Protein AF-A0A8J7QZD1-F1 (afdb_monomer_lite)

Radius of gyration: 20.28 Å; chains: 1; bounding box: 35×16×74 Å

Organism: NCBI:txid1502156

Structure (mmCIF, N/CA/C/O backbone):
data_AF-A0A8J7QZD1-F1
#
_entry.id   AF-A0A8J7QZD1-F1
#
loop_
_atom_site.group_PDB
_atom_site.id
_atom_site.type_symbol
_atom_site.label_atom_id
_atom_site.label_alt_id
_atom_site.label_comp_id
_atom_site.label_asym_id
_atom_site.label_entity_id
_atom_site.label_seq_id
_atom_site.pdbx_PDB_ins_code
_atom_site.Cartn_x
_atom_site.Cartn_y
_atom_site.Cartn_z
_atom_site.occupancy
_atom_site.B_iso_or_equiv
_atom_site.auth_seq_id
_atom_site.auth_comp_id
_atom_site.auth_asym_id
_atom_site.auth_atom_id
_atom_site.pdbx_PDB_model_num
ATOM 1 N N . MET A 1 1 ? -4.507 -10.328 58.902 1.00 37.22 1 MET A N 1
ATOM 2 C CA . MET A 1 1 ? -5.979 -10.406 58.786 1.00 37.22 1 MET A CA 1
ATOM 3 C C . MET A 1 1 ? -6.361 -9.806 57.445 1.00 37.22 1 MET A C 1
ATOM 5 O O . MET A 1 1 ? -5.867 -8.741 57.108 1.00 37.22 1 MET A O 1
ATOM 9 N N . ILE A 1 2 ? -7.101 -10.572 56.651 1.00 43.97 2 ILE A N 1
ATOM 10 C CA . ILE A 1 2 ? -7.365 -10.366 55.224 1.00 43.97 2 ILE A CA 1
ATOM 11 C C . ILE A 1 2 ? -8.638 -9.519 55.120 1.00 43.97 2 ILE A C 1
ATOM 13 O O . ILE A 1 2 ? -9.653 -9.922 55.682 1.00 43.97 2 ILE A O 1
ATOM 17 N N . VAL A 1 3 ? -8.608 -8.378 54.427 1.00 46.47 3 VAL A N 1
ATOM 18 C CA . VAL A 1 3 ? -9.831 -7.636 54.078 1.00 46.47 3 VAL A CA 1
ATOM 19 C C . VAL A 1 3 ? -9.944 -7.546 52.561 1.00 46.47 3 VAL A C 1
ATOM 21 O O . VAL A 1 3 ? -9.186 -6.851 51.894 1.00 46.47 3 VAL A O 1
ATOM 24 N N . ALA A 1 4 ? -10.873 -8.364 52.072 1.00 51.16 4 ALA A N 1
ATOM 25 C CA . ALA A 1 4 ? -11.770 -8.191 50.936 1.00 51.16 4 ALA A CA 1
ATOM 26 C C . ALA A 1 4 ? -11.456 -7.084 49.907 1.00 51.16 4 ALA A C 1
ATOM 28 O O . ALA A 1 4 ? -11.681 -5.903 50.137 1.00 51.16 4 ALA A O 1
ATOM 29 N N . GLY A 1 5 ? -11.061 -7.534 48.714 1.00 51.62 5 GLY A N 1
ATOM 30 C CA . GLY A 1 5 ? -11.856 -7.374 47.494 1.00 51.62 5 GLY A CA 1
ATOM 31 C C . GLY A 1 5 ? -12.391 -5.987 47.139 1.00 51.62 5 GLY A C 1
ATOM 32 O O 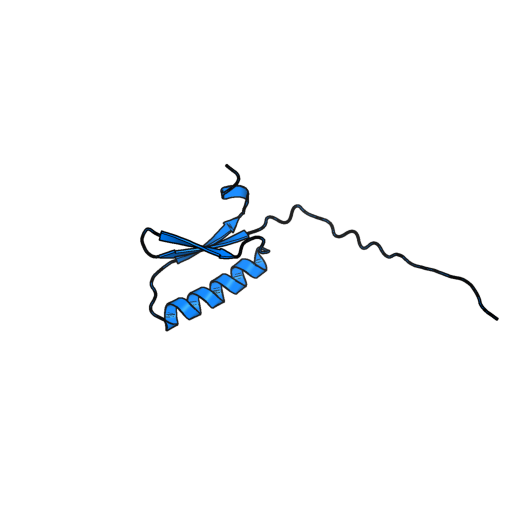. GLY A 1 5 ? -13.480 -5.619 47.559 1.00 51.62 5 GLY A O 1
ATOM 33 N N . VAL A 1 6 ? -11.734 -5.347 46.170 1.00 54.28 6 VAL A N 1
ATOM 34 C CA . VAL A 1 6 ? -12.438 -4.633 45.098 1.00 54.28 6 VAL A CA 1
ATOM 35 C C . VAL A 1 6 ? -11.756 -4.992 43.780 1.00 54.28 6 VAL A C 1
ATOM 37 O O . VAL A 1 6 ? -10.729 -4.433 43.403 1.00 54.28 6 VAL A O 1
ATOM 40 N N . ILE A 1 7 ? -12.328 -5.971 43.082 1.00 58.00 7 ILE A N 1
ATOM 41 C CA . ILE A 1 7 ? -12.074 -6.185 41.659 1.00 58.00 7 ILE A CA 1
ATOM 42 C C . ILE A 1 7 ? -12.800 -5.040 40.951 1.00 58.00 7 ILE A C 1
ATOM 44 O O . ILE A 1 7 ? -13.982 -5.153 40.631 1.00 58.00 7 ILE A O 1
ATOM 48 N N . VAL A 1 8 ? -12.123 -3.908 40.731 1.00 55.38 8 VAL A N 1
ATOM 49 C CA . VAL A 1 8 ? -12.580 -2.956 39.714 1.00 55.38 8 VAL A CA 1
ATOM 50 C C . VAL A 1 8 ? -12.230 -3.585 38.376 1.00 55.38 8 VAL A C 1
ATOM 52 O O . VAL A 1 8 ? -11.161 -3.378 37.808 1.00 55.38 8 VAL A O 1
ATOM 55 N N . CYS A 1 9 ? -13.153 -4.418 37.903 1.00 52.53 9 CYS A N 1
ATOM 56 C CA . CYS A 1 9 ? -13.245 -4.814 36.513 1.00 52.53 9 CYS A CA 1
ATOM 57 C C . CYS A 1 9 ? -13.627 -3.551 35.732 1.00 52.53 9 CYS A C 1
ATOM 59 O O . CYS A 1 9 ? -14.793 -3.296 35.440 1.00 52.53 9 CYS A O 1
ATOM 61 N N . GLY A 1 10 ? -12.634 -2.702 35.470 1.00 45.12 10 GLY A N 1
ATOM 62 C CA . GLY A 1 10 ? -12.742 -1.631 34.500 1.00 45.12 10 GLY A CA 1
ATOM 63 C C . GLY A 1 10 ? -12.825 -2.267 33.123 1.00 45.12 10 GLY A C 1
ATOM 64 O O . GLY A 1 10 ? -11.826 -2.334 32.413 1.00 45.12 10 GLY A O 1
ATOM 65 N N . LEU A 1 11 ? -14.012 -2.752 32.751 1.00 56.06 11 LEU A N 1
ATOM 66 C CA . LEU A 1 11 ? -14.400 -2.872 31.354 1.00 56.06 11 LEU A CA 1
ATOM 67 C C . LEU A 1 11 ? -14.427 -1.450 30.793 1.00 56.06 11 LEU A C 1
ATOM 69 O O . LEU A 1 11 ? -15.462 -0.793 30.720 1.00 56.06 11 LEU A O 1
ATOM 73 N N . ILE A 1 12 ? -13.242 -0.966 30.426 1.00 58.53 12 ILE A N 1
ATOM 74 C CA . ILE A 1 12 ? -13.073 0.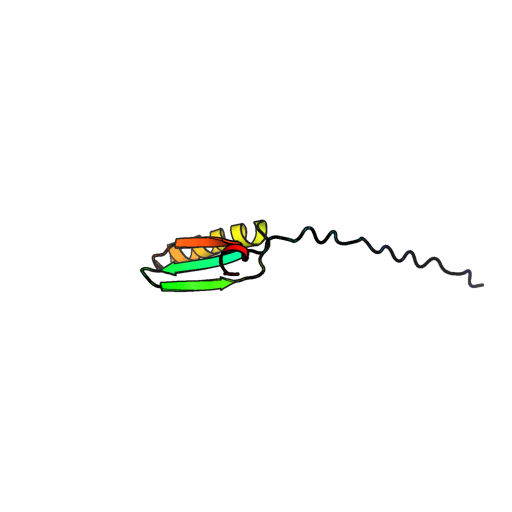052 29.401 1.00 58.53 12 ILE A CA 1
ATOM 75 C C . ILE A 1 12 ? -13.720 -0.551 28.162 1.00 58.53 12 ILE A C 1
ATOM 77 O O . ILE A 1 12 ? -13.122 -1.359 27.451 1.00 58.53 12 ILE A O 1
ATOM 81 N N . GLY A 1 13 ? -14.999 -0.222 27.982 1.00 50.72 13 GLY A N 1
ATOM 82 C CA . GLY A 1 13 ? -15.714 -0.446 26.746 1.00 50.72 13 GLY A CA 1
ATOM 83 C C . GLY A 1 13 ? -14.860 0.145 25.642 1.00 50.72 13 GLY A C 1
ATOM 84 O O . GLY A 1 13 ? -14.750 1.361 25.503 1.00 50.72 13 GLY A O 1
ATOM 85 N N . SER A 1 14 ? -14.201 -0.733 24.893 1.00 48.44 14 SER A N 1
ATOM 86 C CA . SER A 1 14 ? -13.672 -0.376 23.594 1.00 48.44 14 SER A CA 1
ATOM 87 C C . SER A 1 14 ? -14.907 -0.073 22.776 1.00 48.44 14 SER A C 1
ATOM 89 O O . SER A 1 14 ? -15.639 -0.982 22.387 1.00 48.44 14 SER A O 1
ATOM 91 N N . PHE A 1 15 ? -15.202 1.214 22.619 1.00 47.91 15 PHE A N 1
ATOM 92 C CA . PHE A 1 15 ? -16.150 1.682 21.633 1.00 47.91 15 PHE A CA 1
ATOM 93 C C . PHE A 1 15 ? -15.632 1.143 20.305 1.00 47.91 15 PHE A C 1
ATOM 95 O O . PHE A 1 15 ? -14.726 1.709 19.695 1.00 47.91 15 PHE A O 1
ATOM 102 N N . ALA A 1 16 ? -16.176 0.006 19.882 1.00 48.72 16 ALA A N 1
ATOM 103 C CA . ALA A 1 16 ? -16.165 -0.409 18.503 1.00 48.72 16 ALA A CA 1
ATOM 104 C C . ALA A 1 16 ? -17.058 0.590 17.757 1.00 48.72 16 ALA A C 1
ATOM 106 O O . ALA A 1 16 ? -18.149 0.261 17.302 1.00 48.72 16 ALA A O 1
ATOM 107 N N . SER A 1 17 ? -16.601 1.844 17.641 1.00 50.53 17 SER A N 1
ATOM 108 C CA . SER A 1 17 ? -16.842 2.586 16.411 1.00 50.53 17 SER A CA 1
ATOM 109 C C . SER A 1 17 ? -16.438 1.606 15.338 1.00 50.53 17 SER A C 1
ATOM 111 O O . SER A 1 17 ? -15.296 1.154 15.397 1.00 50.53 17 SER A O 1
ATOM 113 N N . ALA A 1 18 ? -17.378 1.187 14.490 1.00 56.28 18 ALA A N 1
ATOM 114 C CA . ALA A 1 18 ? -17.116 0.305 13.366 1.00 56.28 18 ALA A CA 1
ATOM 115 C C . ALA A 1 18 ? -15.882 0.855 12.653 1.00 56.28 18 ALA A C 1
ATOM 117 O O . ALA A 1 18 ? -15.956 1.862 11.949 1.00 56.28 18 ALA A O 1
ATOM 118 N N . ALA A 1 19 ? -14.719 0.315 13.009 1.00 62.84 19 ALA A N 1
ATOM 119 C CA . ALA A 1 19 ? -13.462 0.928 12.666 1.00 62.84 19 ALA A CA 1
ATOM 120 C C . ALA A 1 19 ? -13.333 0.565 11.210 1.00 62.84 19 ALA A C 1
ATOM 122 O O . ALA A 1 19 ? -13.106 -0.603 10.909 1.00 62.84 19 ALA A O 1
ATOM 123 N N . GLU A 1 20 ? -13.614 1.520 10.324 1.00 76.75 20 GLU A N 1
ATOM 124 C CA . GLU A 1 20 ? -13.457 1.287 8.902 1.00 76.75 20 GLU A CA 1
ATOM 125 C C . GLU A 1 20 ? -12.0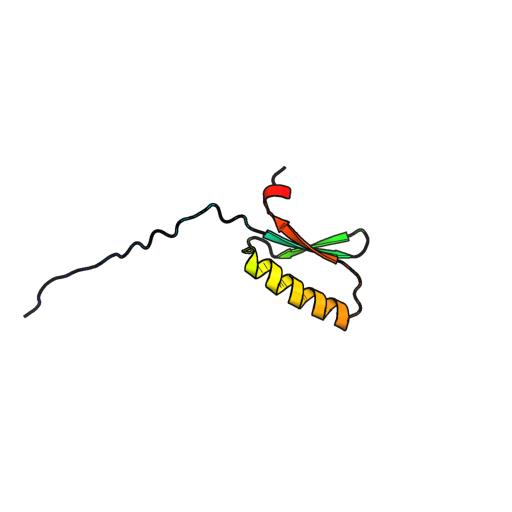35 0.784 8.702 1.00 76.75 20 GLU A C 1
ATOM 127 O O . GLU A 1 20 ? -11.054 1.490 8.959 1.00 76.75 20 GLU A O 1
ATOM 132 N N . THR A 1 21 ? -11.935 -0.494 8.366 1.00 89.38 21 THR A N 1
ATOM 133 C CA . THR A 1 21 ? -10.667 -1.149 8.142 1.00 89.38 21 THR A CA 1
ATOM 134 C C . THR A 1 21 ? -10.228 -0.831 6.728 1.00 89.38 21 THR A C 1
ATOM 136 O O . THR A 1 21 ? -11.032 -0.651 5.813 1.00 89.38 21 THR A O 1
ATOM 139 N N . TYR A 1 22 ? -8.922 -0.728 6.543 1.00 91.00 22 TYR A N 1
ATOM 140 C CA . TYR A 1 22 ? -8.307 -0.380 5.278 1.00 91.00 22 TYR A CA 1
ATOM 141 C C . TYR A 1 22 ? -7.458 -1.543 4.778 1.00 91.00 22 TYR A C 1
ATOM 143 O O . TYR A 1 22 ? -6.874 -2.321 5.540 1.00 91.00 22 TYR A O 1
ATOM 151 N N . ARG A 1 23 ? -7.368 -1.633 3.458 1.00 92.00 23 ARG A N 1
ATOM 152 C CA . ARG A 1 23 ? -6.466 -2.506 2.725 1.00 92.00 23 ARG A CA 1
ATOM 153 C C . ARG A 1 23 ? -5.398 -1.665 2.073 1.00 92.00 23 ARG A C 1
ATOM 155 O O . ARG A 1 23 ? -5.685 -0.655 1.434 1.00 92.00 23 ARG A O 1
ATOM 162 N N . LEU A 1 24 ? -4.165 -2.112 2.228 1.00 93.44 24 LEU A N 1
ATOM 163 C CA . LEU A 1 24 ? -3.037 -1.577 1.501 1.00 93.44 24 LEU A CA 1
ATOM 164 C C . LEU A 1 24 ? -2.886 -2.392 0.221 1.00 93.44 24 LEU A C 1
ATOM 166 O O . LEU A 1 24 ? -2.578 -3.585 0.276 1.00 93.44 24 LEU A O 1
ATOM 170 N N . ILE A 1 25 ? -3.104 -1.751 -0.919 1.00 92.88 25 ILE A N 1
ATOM 171 C CA . ILE A 1 25 ? -2.949 -2.354 -2.240 1.00 92.88 25 ILE A CA 1
ATOM 172 C C . ILE A 1 25 ? -1.768 -1.702 -2.938 1.00 92.88 25 ILE A C 1
ATOM 174 O O . ILE A 1 25 ? -1.591 -0.484 -2.893 1.00 92.88 25 ILE A O 1
ATOM 178 N N . HIS A 1 26 ? -0.947 -2.530 -3.570 1.00 92.81 26 HIS A N 1
ATOM 179 C CA . HIS A 1 26 ? 0.103 -2.094 -4.468 1.00 92.81 26 HIS A CA 1
ATOM 180 C C . HIS A 1 26 ? -0.293 -2.459 -5.898 1.00 92.81 26 HIS A C 1
ATOM 182 O O . HIS A 1 26 ? -0.386 -3.638 -6.231 1.00 92.81 26 HIS A O 1
ATOM 188 N N . ALA A 1 27 ? -0.537 -1.448 -6.722 1.00 90.88 27 ALA A N 1
ATOM 189 C CA . ALA A 1 27 ? -0.829 -1.601 -8.137 1.00 90.88 27 ALA A CA 1
ATOM 190 C C . ALA A 1 27 ? 0.457 -1.415 -8.950 1.00 90.88 27 ALA A C 1
ATOM 192 O O . ALA A 1 27 ? 1.087 -0.360 -8.876 1.00 90.88 27 ALA A O 1
ATOM 193 N N . ILE A 1 28 ? 0.842 -2.42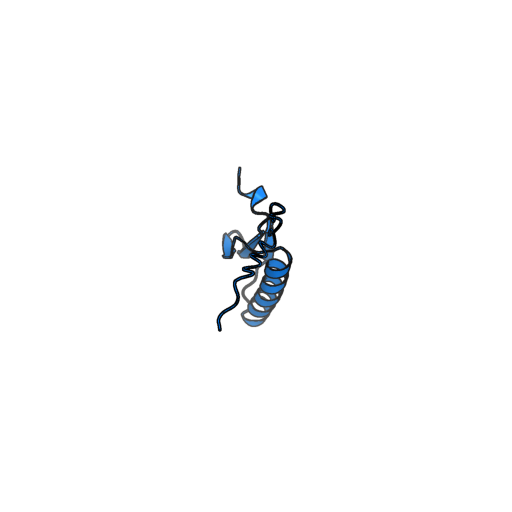9 -9.720 1.00 89.38 28 ILE A N 1
ATOM 194 C CA . ILE A 1 28 ? 2.002 -2.417 -10.616 1.00 89.38 28 ILE A CA 1
ATOM 195 C C . ILE A 1 28 ? 1.490 -2.727 -12.024 1.00 89.38 28 ILE A C 1
ATOM 197 O O . ILE A 1 28 ? 1.099 -3.858 -12.316 1.00 89.38 28 ILE A O 1
ATOM 201 N N . GLY A 1 29 ? 1.474 -1.727 -12.908 1.00 85.38 29 GLY A N 1
ATOM 202 C CA . GLY A 1 29 ? 0.889 -1.878 -14.244 1.00 85.38 29 GLY A CA 1
ATOM 203 C C . GLY A 1 29 ? -0.607 -2.210 -14.171 1.00 85.38 29 GLY A C 1
ATOM 204 O O . GLY A 1 29 ? -1.363 -1.461 -13.563 1.00 85.38 29 GLY A O 1
ATOM 205 N N . ASN A 1 30 ? -1.014 -3.339 -14.764 1.00 85.75 30 ASN A N 1
ATOM 206 C CA . ASN A 1 30 ? -2.395 -3.854 -14.732 1.00 85.75 30 ASN A CA 1
ATOM 207 C C . ASN A 1 30 ? -2.652 -4.869 -13.600 1.00 85.75 30 ASN A C 1
ATOM 209 O O . ASN A 1 30 ? -3.707 -5.498 -13.572 1.00 85.75 30 ASN A O 1
ATOM 213 N N . SER A 1 31 ? -1.691 -5.062 -12.693 1.00 86.69 31 SER A N 1
ATOM 214 C CA . SER A 1 31 ? -1.796 -6.035 -11.605 1.00 86.69 31 SER A CA 1
ATOM 215 C C . SER A 1 31 ? -1.935 -5.335 -10.261 1.00 86.69 31 SER A C 1
ATOM 217 O O . SER A 1 31 ? -1.098 -4.515 -9.884 1.00 86.69 31 SER A O 1
ATOM 219 N N . GLU A 1 32 ? -2.952 -5.712 -9.494 1.00 89.38 32 GLU A N 1
ATOM 220 C CA . GLU A 1 32 ? -3.156 -5.250 -8.123 1.00 89.38 32 GLU A CA 1
ATOM 221 C C . GLU A 1 32 ? -2.767 -6.351 -7.137 1.00 89.38 32 GLU A C 1
ATOM 223 O O . GLU A 1 32 ? -3.234 -7.484 -7.220 1.00 89.38 32 GLU A O 1
ATOM 228 N N . THR A 1 33 ? -1.890 -6.030 -6.188 1.00 90.31 33 THR A N 1
ATOM 229 C CA . THR A 1 33 ? -1.464 -6.954 -5.134 1.00 90.31 33 THR A CA 1
ATOM 230 C C . THR A 1 33 ? -1.908 -6.433 -3.778 1.00 90.31 33 THR A C 1
ATOM 232 O O . THR A 1 33 ? -1.548 -5.324 -3.371 1.00 90.31 33 THR A O 1
ATOM 235 N N . LEU A 1 34 ? -2.652 -7.255 -3.041 1.00 91.19 34 LEU A N 1
ATOM 236 C CA . LEU A 1 34 ? -2.971 -6.983 -1.646 1.00 91.19 34 LEU A CA 1
ATOM 237 C C . LEU A 1 34 ? -1.707 -7.141 -0.795 1.00 91.19 34 LEU A C 1
ATOM 239 O O . LEU A 1 34 ? -1.120 -8.218 -0.735 1.00 91.19 34 LEU A O 1
ATOM 243 N N . ILE A 1 35 ? -1.306 -6.075 -0.110 1.00 91.19 35 ILE A N 1
ATOM 244 C CA . ILE A 1 35 ? -0.162 -6.092 0.804 1.00 91.19 35 ILE A CA 1
ATOM 245 C C . ILE A 1 35 ? -0.604 -6.434 2.223 1.00 91.19 35 ILE A C 1
ATOM 247 O O . ILE A 1 35 ? 0.032 -7.239 2.896 1.00 91.19 35 ILE A O 1
ATOM 251 N N . ALA A 1 36 ? -1.673 -5.789 2.684 1.00 91.62 36 ALA A N 1
ATOM 252 C CA . ALA A 1 36 ? -2.212 -5.948 4.028 1.00 91.62 36 ALA A CA 1
ATOM 253 C C . ALA A 1 36 ? -3.695 -5.553 4.050 1.00 91.62 36 ALA A C 1
ATOM 255 O O . ALA A 1 36 ? -4.146 -4.768 3.214 1.00 91.62 36 ALA A O 1
ATOM 256 N N . LYS A 1 37 ? -4.454 -6.092 5.006 1.00 91.69 37 LYS A N 1
ATOM 257 C CA . LYS A 1 37 ? -5.883 -5.813 5.231 1.00 91.69 37 LYS A CA 1
ATOM 258 C C . LYS A 1 37 ? -6.166 -5.672 6.723 1.00 91.69 37 LYS A C 1
ATOM 260 O O . LYS A 1 37 ? -5.324 -6.063 7.527 1.00 91.69 37 LYS A O 1
ATOM 265 N N . GLY A 1 38 ? -7.342 -5.157 7.080 1.00 88.94 38 GLY A N 1
ATOM 266 C CA . GLY A 1 38 ? -7.711 -4.962 8.483 1.00 88.94 38 GLY A CA 1
ATOM 267 C C . GLY A 1 38 ? -6.947 -3.824 9.165 1.00 88.94 38 GLY A C 1
ATOM 268 O O . GLY A 1 38 ? -6.856 -3.805 10.386 1.00 88.94 38 GLY A O 1
ATOM 269 N N . LEU A 1 39 ? -6.348 -2.907 8.398 1.00 90.56 39 LEU A N 1
ATOM 270 C CA . LEU A 1 39 ? -5.519 -1.836 8.946 1.00 90.56 39 LEU A CA 1
ATOM 271 C C . LEU A 1 39 ? -6.378 -0.676 9.430 1.00 90.56 39 LEU A C 1
ATOM 273 O O . LEU A 1 39 ? -7.333 -0.279 8.763 1.00 90.56 39 LEU A O 1
ATOM 277 N N . SER A 1 40 ? -5.966 -0.035 10.518 1.00 90.25 40 SER A N 1
ATOM 278 C CA . SER A 1 40 ? -6.500 1.283 10.859 1.00 90.25 40 SER A CA 1
ATOM 279 C C . SER A 1 40 ? -6.052 2.323 9.822 1.00 90.25 40 SER A C 1
ATOM 281 O O . SER A 1 40 ? -4.978 2.201 9.229 1.00 90.25 40 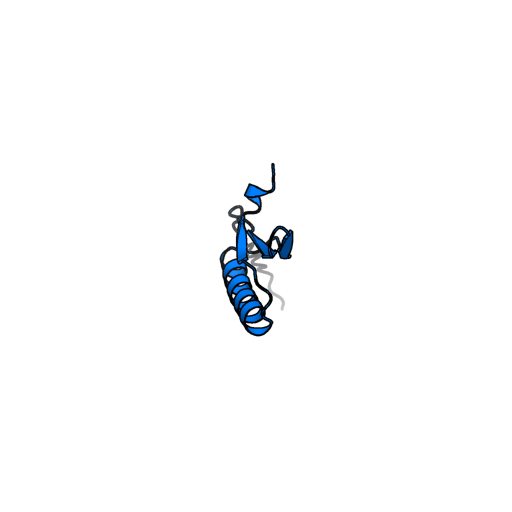SER A O 1
ATOM 283 N N . LYS A 1 41 ? -6.809 3.413 9.640 1.00 87.69 41 LYS A N 1
ATOM 284 C CA . LYS A 1 41 ? -6.454 4.504 8.703 1.00 87.69 41 LYS A CA 1
ATOM 285 C C . LYS A 1 41 ? -5.011 5.000 8.876 1.00 87.69 41 LYS A C 1
ATOM 287 O O . LYS A 1 41 ? -4.284 5.169 7.898 1.00 87.69 41 LYS A O 1
ATOM 292 N N . ASN A 1 42 ? -4.598 5.214 10.127 1.00 90.56 42 ASN A N 1
ATOM 293 C CA . ASN A 1 42 ? -3.254 5.690 10.456 1.00 90.56 42 ASN A CA 1
ATOM 294 C C . ASN A 1 42 ? -2.174 4.637 10.147 1.00 90.56 42 ASN A C 1
ATOM 296 O O . ASN A 1 42 ? -1.127 4.959 9.589 1.00 90.56 42 ASN A O 1
ATOM 300 N N . GLU A 1 43 ? -2.449 3.364 10.440 1.00 91.69 43 GLU A N 1
ATOM 301 C CA . GLU A 1 43 ? -1.536 2.267 10.108 1.00 91.69 43 GLU A CA 1
ATOM 302 C C . GLU A 1 43 ? -1.360 2.121 8.600 1.00 91.69 43 GLU A C 1
ATOM 304 O O . GLU A 1 43 ? -0.232 2.019 8.122 1.00 91.69 43 GLU A O 1
ATOM 309 N N . CYS A 1 44 ? -2.450 2.207 7.834 1.00 92.56 44 CYS A N 1
ATOM 310 C CA . CYS A 1 44 ? -2.376 2.146 6.381 1.00 92.56 44 CYS A CA 1
ATOM 311 C C . CYS A 1 44 ? -1.540 3.294 5.804 1.00 92.56 44 CYS A C 1
ATOM 313 O O . CYS A 1 44 ? -0.671 3.060 4.963 1.00 92.56 44 CYS A O 1
ATOM 315 N N . ALA A 1 45 ? -1.726 4.526 6.292 1.00 92.06 45 ALA A N 1
ATOM 316 C CA . ALA A 1 45 ? -0.915 5.668 5.872 1.00 92.06 45 ALA A CA 1
ATOM 317 C C . ALA A 1 45 ? 0.578 5.469 6.188 1.00 92.06 45 ALA A C 1
ATOM 319 O O . ALA A 1 45 ? 1.429 5.751 5.339 1.00 92.06 45 ALA A O 1
ATOM 320 N N . ARG A 1 46 ? 0.898 4.932 7.372 1.00 94.19 46 ARG A N 1
ATOM 321 C CA . ARG A 1 46 ? 2.279 4.635 7.776 1.00 94.19 46 ARG A CA 1
ATOM 322 C C . ARG A 1 46 ? 2.911 3.575 6.874 1.00 94.19 46 ARG A C 1
ATOM 324 O O . ARG A 1 46 ? 3.981 3.810 6.317 1.00 94.19 46 ARG A O 1
ATOM 331 N N . MET A 1 47 ? 2.220 2.458 6.652 1.00 93.12 47 MET A N 1
ATOM 332 C CA . MET A 1 47 ? 2.710 1.381 5.787 1.00 93.12 47 MET A CA 1
ATOM 333 C C . MET A 1 47 ? 2.821 1.812 4.322 1.00 93.12 47 MET A C 1
ATOM 335 O O . MET A 1 47 ? 3.757 1.415 3.631 1.00 93.12 47 MET A O 1
ATOM 339 N N . LYS A 1 48 ? 1.908 2.662 3.836 1.00 92.94 48 LYS A N 1
ATOM 340 C CA . LYS A 1 48 ? 1.994 3.258 2.497 1.00 92.94 48 LYS A CA 1
ATOM 341 C C . LYS A 1 48 ? 3.295 4.036 2.320 1.00 92.94 48 LYS A C 1
ATOM 343 O O . LYS A 1 48 ? 3.972 3.852 1.313 1.00 92.94 48 LYS A O 1
ATOM 348 N N . GLN A 1 49 ? 3.654 4.882 3.285 1.00 93.44 49 GLN A N 1
ATOM 349 C CA . GLN A 1 49 ? 4.894 5.664 3.242 1.00 93.44 49 GLN A CA 1
ATOM 350 C C . GLN A 1 49 ? 6.133 4.764 3.214 1.00 93.44 49 GLN A C 1
ATOM 352 O O . GLN A 1 49 ? 7.035 4.984 2.408 1.00 93.44 49 GLN A O 1
ATOM 357 N N . GLU A 1 50 ? 6.169 3.720 4.043 1.00 92.19 50 GLU A N 1
ATOM 358 C CA . GLU A 1 50 ? 7.264 2.743 4.022 1.00 92.19 50 GLU A CA 1
ATOM 359 C C . GLU A 1 50 ? 7.349 2.013 2.681 1.00 92.19 50 GLU A C 1
ATOM 361 O O . GLU A 1 50 ? 8.430 1.884 2.106 1.00 92.19 50 GLU A O 1
ATOM 366 N N . ARG A 1 51 ? 6.208 1.595 2.127 1.00 90.25 51 ARG A N 1
ATOM 367 C CA . ARG A 1 51 ? 6.178 0.869 0.858 1.00 90.25 51 ARG A CA 1
ATOM 368 C C . ARG A 1 51 ? 6.611 1.739 -0.316 1.00 90.25 51 ARG A C 1
ATOM 370 O O . ARG A 1 51 ? 7.352 1.256 -1.165 1.00 90.25 51 ARG A O 1
ATOM 377 N N . LEU A 1 52 ? 6.219 3.013 -0.335 1.00 90.75 52 LEU A N 1
ATOM 378 C CA . LEU A 1 52 ? 6.679 3.981 -1.334 1.00 90.75 52 LEU A CA 1
ATOM 379 C C . LEU A 1 52 ? 8.199 4.176 -1.286 1.00 90.75 52 LEU A C 1
ATOM 381 O O . LEU A 1 52 ? 8.826 4.250 -2.339 1.00 90.75 52 LEU A O 1
ATOM 385 N N . LYS A 1 53 ? 8.812 4.191 -0.094 1.00 91.62 53 LYS A N 1
ATOM 386 C CA . LYS A 1 53 ? 10.279 4.237 0.036 1.00 91.62 53 LYS A CA 1
ATOM 387 C C . LYS A 1 53 ? 10.934 2.990 -0.549 1.00 91.62 53 LYS A C 1
ATOM 389 O O . LYS A 1 53 ? 11.897 3.109 -1.297 1.00 91.62 53 LYS A O 1
ATOM 394 N N . ILE A 1 54 ? 10.401 1.805 -0.247 1.00 88.25 54 ILE A N 1
ATOM 395 C CA . ILE A 1 54 ? 10.919 0.541 -0.793 1.00 88.25 54 ILE A CA 1
ATOM 396 C C . ILE A 1 54 ? 10.817 0.542 -2.318 1.00 88.25 54 ILE A C 1
ATOM 398 O O . ILE A 1 54 ? 11.790 0.203 -2.981 1.00 88.25 54 ILE A O 1
ATOM 402 N N . ILE A 1 55 ? 9.680 0.968 -2.871 1.00 88.56 55 ILE A N 1
ATOM 403 C CA . ILE A 1 55 ? 9.451 1.108 -4.317 1.00 88.56 55 ILE A CA 1
ATOM 404 C C . ILE A 1 55 ? 10.468 2.059 -4.948 1.00 88.56 55 ILE A C 1
ATOM 406 O O . ILE A 1 55 ? 11.103 1.701 -5.937 1.00 88.56 55 ILE A O 1
ATOM 410 N N . ALA A 1 56 ? 10.676 3.233 -4.346 1.00 88.19 56 ALA A N 1
ATOM 411 C CA . ALA A 1 56 ? 11.649 4.205 -4.833 1.00 88.19 56 ALA A CA 1
ATOM 412 C C . ALA A 1 56 ? 13.083 3.646 -4.826 1.00 88.19 56 ALA A C 1
ATOM 414 O O . ALA A 1 56 ? 13.854 3.937 -5.733 1.00 88.19 56 ALA A O 1
ATOM 415 N N . LEU A 1 57 ? 13.428 2.822 -3.831 1.00 89.69 57 LEU A N 1
ATOM 416 C CA . LEU A 1 57 ? 14.747 2.193 -3.707 1.00 89.69 57 LEU A CA 1
ATOM 417 C C . LEU A 1 57 ? 14.943 0.994 -4.644 1.00 89.69 57 LEU A C 1
ATOM 419 O O . LEU A 1 57 ? 16.026 0.812 -5.186 1.00 89.69 57 LEU A O 1
ATOM 423 N N . THR A 1 58 ? 13.918 0.160 -4.819 1.00 85.31 58 THR A N 1
ATOM 424 C CA . THR A 1 58 ? 13.991 -1.047 -5.664 1.00 85.31 58 THR A CA 1
ATOM 425 C C . THR A 1 58 ? 13.702 -0.766 -7.137 1.00 85.31 58 THR A C 1
ATOM 427 O O . THR A 1 58 ? 13.915 -1.641 -7.970 1.00 85.31 58 THR A O 1
ATOM 430 N N . GLY A 1 59 ? 13.219 0.433 -7.475 1.00 83.62 59 GLY A N 1
ATOM 431 C CA . GLY A 1 59 ? 12.852 0.807 -8.844 1.00 83.62 59 GLY A CA 1
ATOM 432 C C . GLY A 1 59 ? 11.609 0.079 -9.366 1.00 83.62 59 GLY A C 1
ATOM 433 O O . GLY A 1 59 ? 11.310 0.139 -10.557 1.00 83.62 59 GLY A O 1
ATOM 434 N N . VAL A 1 60 ? 10.875 -0.613 -8.490 1.00 79.69 60 VAL A N 1
ATOM 435 C CA . VAL A 1 60 ? 9.649 -1.327 -8.849 1.00 79.69 60 VAL A CA 1
ATOM 436 C C . VAL A 1 60 ? 8.543 -0.292 -9.002 1.00 79.69 60 VAL A C 1
ATOM 438 O O . VAL A 1 60 ? 7.956 0.130 -8.013 1.00 79.69 60 VAL A O 1
ATOM 441 N N . GLY A 1 61 ? 8.287 0.153 -10.233 1.00 81.06 61 GLY A N 1
ATOM 442 C CA . GLY A 1 61 ? 7.217 1.107 -10.527 1.00 81.06 61 GLY A CA 1
ATOM 443 C C . GLY A 1 61 ? 5.858 0.640 -9.992 1.00 81.06 61 GLY A C 1
ATOM 444 O O . GLY A 1 61 ? 5.610 -0.554 -9.859 1.00 81.06 61 GLY A O 1
ATOM 445 N N . GLY A 1 62 ? 4.970 1.581 -9.680 1.00 87.00 62 GLY A N 1
ATOM 446 C CA . GLY A 1 62 ? 3.645 1.258 -9.159 1.00 87.00 62 GLY A CA 1
ATOM 447 C C . GLY A 1 62 ? 3.054 2.361 -8.294 1.00 87.00 62 GLY A C 1
ATOM 448 O O . GLY A 1 62 ? 3.673 3.396 -8.050 1.00 87.00 62 GLY A O 1
ATOM 449 N N . SER A 1 63 ? 1.827 2.134 -7.837 1.00 88.81 63 SER A N 1
ATOM 450 C CA . SER A 1 63 ? 1.087 3.019 -6.942 1.00 88.81 63 SER A CA 1
ATOM 451 C C . SER A 1 63 ? 0.613 2.252 -5.719 1.00 88.81 63 SER A C 1
ATOM 453 O O . SER A 1 63 ? 0.038 1.173 -5.831 1.00 88.81 63 SER A O 1
ATOM 455 N N . VAL A 1 64 ? 0.840 2.820 -4.535 1.00 92.31 64 VAL A N 1
ATOM 456 C CA . VAL A 1 64 ? 0.368 2.241 -3.273 1.00 92.31 64 VAL A CA 1
ATOM 457 C C . VAL A 1 64 ? -0.828 3.038 -2.765 1.00 92.31 64 VAL A C 1
ATOM 459 O O . VAL A 1 64 ? -0.730 4.246 -2.510 1.00 92.31 64 VAL A O 1
ATOM 462 N N . SER A 1 65 ? -1.947 2.348 -2.576 1.00 92.62 65 SER A N 1
ATOM 463 C CA . SER A 1 65 ? -3.227 2.938 -2.193 1.00 92.62 65 SER A CA 1
ATOM 464 C C . SER A 1 65 ? -3.799 2.270 -0.950 1.00 92.62 65 SER A C 1
ATOM 466 O O . SER A 1 65 ? -3.691 1.062 -0.761 1.00 92.62 65 SER A O 1
ATOM 468 N N . CYS A 1 66 ? -4.405 3.095 -0.099 1.00 92.62 66 CYS A N 1
ATOM 469 C CA . CYS A 1 66 ? -5.168 2.664 1.064 1.00 92.62 66 CYS A CA 1
ATOM 470 C C . CYS A 1 66 ? -6.645 2.737 0.708 1.00 92.62 66 CYS A C 1
ATOM 472 O O . CYS A 1 66 ? -7.161 3.836 0.510 1.00 92.62 66 CYS A O 1
ATOM 474 N N . LEU A 1 67 ? -7.303 1.589 0.613 1.00 91.62 67 LEU A N 1
ATOM 475 C CA . LEU A 1 67 ? -8.708 1.486 0.231 1.00 91.62 67 LEU A CA 1
ATOM 476 C C . LEU A 1 67 ? -9.517 0.925 1.405 1.00 91.62 67 LEU A C 1
ATOM 478 O O . LEU A 1 67 ? -9.074 -0.056 2.002 1.00 91.62 67 LEU A O 1
ATOM 482 N N . PRO A 1 68 ? -10.665 1.520 1.765 1.00 90.25 68 PRO A N 1
ATOM 483 C CA . PRO A 1 68 ? -11.513 0.962 2.810 1.00 90.25 68 PRO A CA 1
ATOM 484 C C . PRO A 1 68 ? -12.035 -0.427 2.413 1.00 90.25 68 PRO A C 1
ATOM 486 O O . PRO A 1 68 ? -12.254 -0.711 1.237 1.00 90.25 68 PRO A O 1
ATOM 489 N N . GLU A 1 69 ? -12.244 -1.315 3.383 1.00 85.94 69 GLU A N 1
ATOM 490 C CA . GLU A 1 69 ? -12.787 -2.656 3.122 1.00 85.94 69 GLU A CA 1
ATOM 491 C C . GLU A 1 69 ? -14.210 -2.608 2.560 1.00 85.94 69 GLU A C 1
ATOM 493 O O . GLU A 1 69 ? -14.579 -3.475 1.772 1.00 85.94 69 GLU A O 1
ATOM 498 N N . SER A 1 70 ? -14.951 -1.542 2.863 1.00 84.12 70 SER A N 1
ATOM 499 C C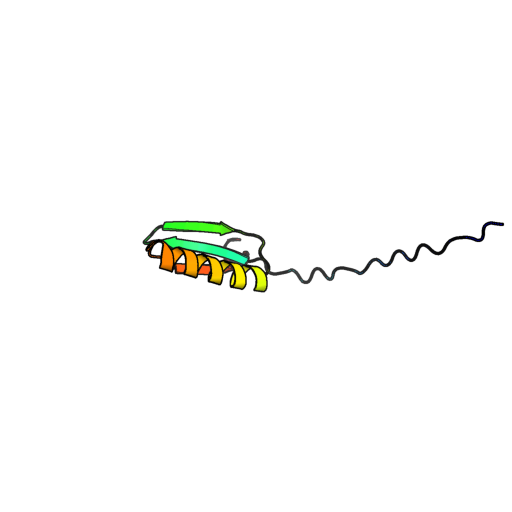A . SER A 1 70 ? -16.279 -1.234 2.329 1.00 84.12 70 SER A CA 1
ATOM 500 C C . SER A 1 70 ? -16.335 -1.246 0.795 1.00 84.12 70 SER A C 1
ATOM 502 O O . SER A 1 70 ? -17.358 -1.610 0.228 1.00 84.12 70 SER A O 1
ATOM 504 N N . VAL A 1 71 ? -15.235 -0.910 0.107 1.00 82.81 71 VAL A N 1
ATOM 505 C CA . VAL A 1 71 ? -15.169 -0.880 -1.370 1.00 82.81 71 VAL A CA 1
ATOM 506 C C . VAL A 1 71 ? -15.101 -2.290 -1.980 1.00 82.81 71 VAL A C 1
ATOM 508 O O . VAL A 1 71 ? -15.351 -2.459 -3.168 1.00 82.81 71 VAL A O 1
ATOM 511 N N . PHE A 1 72 ? -14.771 -3.308 -1.180 1.00 80.38 72 PHE A N 1
ATOM 512 C CA . PHE A 1 72 ? -14.584 -4.696 -1.626 1.00 80.38 72 PHE A CA 1
ATOM 513 C C . PHE A 1 72 ? -15.709 -5.639 -1.182 1.00 80.38 72 PHE A C 1
ATOM 515 O O . PHE A 1 72 ? -15.642 -6.828 -1.478 1.00 80.38 72 PHE A O 1
ATOM 522 N N . LEU A 1 73 ? -16.702 -5.143 -0.440 1.00 74.88 73 LEU A N 1
ATOM 523 C CA . LEU A 1 73 ? -17.825 -5.925 0.096 1.00 74.88 73 LEU A CA 1
ATOM 524 C C . LEU A 1 73 ? -19.025 -6.008 -0.872 1.00 74.88 73 LEU A C 1
ATOM 526 O O . LEU A 1 73 ? -20.144 -6.238 -0.422 1.00 74.88 73 LEU A O 1
ATOM 530 N N . ASN A 1 74 ? -18.799 -5.801 -2.174 1.00 54.72 74 ASN A N 1
ATOM 531 C CA . ASN A 1 74 ? -19.833 -5.873 -3.211 1.00 54.72 74 ASN A CA 1
ATOM 532 C C . ASN A 1 74 ? -20.006 -7.296 -3.752 1.00 54.72 74 ASN A C 1
ATOM 534 O O . ASN A 1 74 ? -18.968 -7.908 -4.096 1.00 54.72 74 ASN A O 1
#

Sequence (74 aa):
MIVAGVIVCGLIGSFASAAETYRLIHAIGNSETLIAKGLSKNECARMKQERLKIIALTGVGGSVSCLPESVFLN

Foldseek 3Di:
DDDDDDPPPPPPPPPPPVQQKKWKWKAQPPDIDTPDIRHGPVRSVVVQVVVVVVCVVVVRDTHIDIGTCVVVPD

Secondary structure (DSSP, 8-state):
---------------------EEEEEEETTEEEEEEEEE-HHHHHHHHHHHHHHHHHHT---EEEEEEGGGG--

pLDDT: mean 78.82, std 17.27, range [37.22, 94.19]